Protein AF-A0A7Z9YW09-F1 (afdb_monomer_lite)

pLDDT: mean 91.13, std 12.08, range [44.06, 98.69]

Radius of gyration: 17.26 Å; chains: 1; bounding box: 38×36×48 Å

Structure (mmCIF, N/CA/C/O backbone):
data_AF-A0A7Z9YW09-F1
#
_entry.id   AF-A0A7Z9YW09-F1
#
loop_
_atom_site.group_PDB
_atom_site.id
_atom_site.type_symbol
_atom_site.label_atom_id
_atom_site.label_alt_id
_atom_site.label_comp_id
_atom_site.label_asym_id
_atom_site.label_entity_id
_atom_site.label_seq_id
_atom_site.pdbx_PDB_ins_code
_atom_site.Cartn_x
_atom_site.Cartn_y
_atom_site.Cartn_z
_atom_site.occupancy
_atom_site.B_iso_or_equiv
_atom_site.auth_seq_id
_atom_site.auth_comp_id
_atom_site.auth_asym_id
_atom_site.auth_atom_id
_atom_site.pdbx_PDB_model_num
ATOM 1 N N . MET A 1 1 ? -12.849 -19.787 -0.649 1.00 45.75 1 MET A N 1
ATOM 2 C CA . MET A 1 1 ? -11.650 -19.092 -0.134 1.00 45.75 1 MET A CA 1
ATOM 3 C C . MET A 1 1 ? -12.104 -17.777 0.462 1.00 45.75 1 MET A C 1
ATOM 5 O O . MET A 1 1 ? -12.904 -17.107 -0.180 1.00 45.75 1 MET A O 1
ATOM 9 N N . LYS A 1 2 ? -11.663 -17.436 1.677 1.00 57.31 2 LYS A N 1
ATOM 10 C CA . LYS A 1 2 ? -11.844 -16.075 2.196 1.00 57.31 2 LYS A CA 1
ATOM 11 C C . LYS A 1 2 ? -11.020 -15.126 1.323 1.00 57.31 2 LYS A C 1
ATOM 13 O O . LYS A 1 2 ? -9.872 -15.441 1.020 1.00 57.31 2 LYS A O 1
ATOM 18 N N . ASN A 1 3 ? -11.616 -14.021 0.883 1.00 87.06 3 ASN A N 1
ATOM 19 C CA . ASN A 1 3 ? -10.872 -12.965 0.207 1.00 87.06 3 ASN A CA 1
ATOM 20 C C . ASN A 1 3 ? -10.222 -12.101 1.295 1.00 87.06 3 ASN A C 1
ATOM 22 O O . ASN A 1 3 ? -10.929 -11.397 2.014 1.00 87.06 3 ASN A O 1
ATOM 26 N N . ILE A 1 4 ? -8.897 -12.188 1.427 1.00 92.19 4 ILE A N 1
ATOM 27 C CA . ILE A 1 4 ? -8.129 -11.449 2.436 1.00 92.19 4 ILE A CA 1
ATOM 28 C C . ILE A 1 4 ? -8.332 -9.933 2.321 1.00 92.19 4 ILE A C 1
ATOM 30 O O . ILE A 1 4 ? -8.378 -9.245 3.336 1.00 92.19 4 ILE A O 1
ATOM 34 N N . ALA A 1 5 ? -8.553 -9.410 1.109 1.00 93.12 5 ALA A N 1
ATOM 35 C CA . ALA A 1 5 ? -8.848 -7.997 0.920 1.00 93.12 5 ALA A CA 1
ATOM 36 C C . ALA A 1 5 ? -10.172 -7.615 1.595 1.00 93.12 5 ALA A C 1
ATOM 38 O O . ALA A 1 5 ? -10.235 -6.599 2.277 1.00 93.12 5 ALA A O 1
ATOM 39 N N . ASN A 1 6 ? -11.212 -8.449 1.490 1.00 92.88 6 ASN A N 1
ATOM 40 C CA . ASN A 1 6 ? -12.481 -8.190 2.179 1.00 92.88 6 ASN A CA 1
ATOM 41 C C . ASN A 1 6 ? -12.321 -8.223 3.705 1.00 92.88 6 ASN A C 1
ATOM 43 O O . ASN A 1 6 ? -12.885 -7.371 4.383 1.00 92.88 6 ASN A O 1
ATOM 47 N N . GLU A 1 7 ? -11.523 -9.153 4.233 1.00 95.44 7 GLU A N 1
ATOM 48 C CA . GLU A 1 7 ? -11.245 -9.251 5.672 1.00 95.44 7 GLU A CA 1
ATOM 49 C C . GLU A 1 7 ? -10.535 -7.994 6.198 1.00 95.44 7 GLU A C 1
ATOM 51 O O . GLU A 1 7 ? -10.963 -7.416 7.198 1.00 95.44 7 GLU A O 1
ATOM 56 N N . ILE A 1 8 ? -9.533 -7.496 5.466 1.00 95.88 8 ILE A N 1
ATOM 57 C CA . ILE A 1 8 ? -8.853 -6.227 5.771 1.00 95.88 8 ILE A CA 1
ATOM 58 C C . ILE A 1 8 ? -9.846 -5.059 5.768 1.00 95.88 8 ILE A C 1
ATOM 60 O O . ILE A 1 8 ? -9.845 -4.226 6.674 1.00 95.88 8 ILE A O 1
ATOM 64 N N . ILE A 1 9 ? -10.717 -4.994 4.758 1.00 94.25 9 ILE A N 1
ATOM 65 C CA . ILE A 1 9 ? -11.697 -3.912 4.610 1.00 94.25 9 ILE A CA 1
ATOM 66 C C . ILE A 1 9 ? -12.694 -3.905 5.767 1.00 94.25 9 ILE A C 1
ATOM 68 O O . ILE A 1 9 ? -13.008 -2.838 6.302 1.00 94.25 9 ILE A O 1
ATOM 72 N N . GLU A 1 10 ? -13.209 -5.073 6.143 1.00 95.12 10 GLU A N 1
ATOM 73 C CA . GLU A 1 10 ? -14.145 -5.226 7.254 1.00 95.12 10 GLU A CA 1
ATOM 74 C C . GLU A 1 10 ? -13.490 -4.848 8.583 1.00 95.12 10 GLU A C 1
ATOM 76 O O . GLU A 1 10 ? -14.030 -4.009 9.313 1.00 95.12 10 GLU A O 1
ATOM 81 N N . TRP A 1 11 ? -12.298 -5.384 8.859 1.00 96.31 11 TRP A N 1
ATOM 82 C CA . TRP A 1 11 ? -11.544 -5.066 10.069 1.00 96.31 11 TRP A CA 1
ATOM 83 C C . TRP A 1 11 ? -11.223 -3.570 10.168 1.00 96.31 11 TRP A C 1
ATOM 85 O O . TRP A 1 11 ? -11.482 -2.951 11.203 1.00 96.31 11 TRP A O 1
ATOM 95 N N . HIS A 1 12 ? -10.735 -2.954 9.089 1.00 95.75 12 HIS A N 1
ATOM 96 C CA . HIS A 1 12 ? -10.368 -1.540 9.095 1.00 95.75 12 HIS A CA 1
ATOM 97 C C . HIS A 1 12 ? -11.595 -0.636 9.282 1.00 95.75 12 HIS A C 1
ATOM 99 O O . HIS A 1 12 ? -11.531 0.354 10.008 1.00 95.75 12 HIS A O 1
ATOM 105 N N . ARG A 1 13 ? -12.738 -0.960 8.660 1.00 93.44 13 ARG A N 1
ATOM 106 C CA . ARG A 1 13 ? -13.990 -0.204 8.854 1.00 93.44 13 ARG A CA 1
ATOM 107 C C . ARG A 1 13 ? -14.520 -0.316 10.281 1.00 93.44 13 ARG A C 1
ATOM 109 O O . ARG A 1 13 ? -15.040 0.670 10.795 1.00 93.44 13 ARG A O 1
ATOM 116 N N . GLY A 1 14 ? -14.401 -1.492 10.898 1.00 95.94 14 GLY A N 1
ATOM 117 C CA . GLY A 1 14 ? -14.812 -1.712 12.285 1.00 95.94 14 GLY A CA 1
ATOM 118 C C . GLY A 1 14 ? -13.901 -1.011 13.294 1.00 95.94 14 GLY A C 1
ATOM 119 O O . GLY A 1 14 ? -14.388 -0.409 14.246 1.00 95.94 14 GLY A O 1
ATOM 120 N N . THR A 1 15 ? -12.590 -1.048 13.057 1.00 96.88 15 THR A N 1
ATOM 121 C CA . THR A 1 15 ? -11.573 -0.495 13.966 1.00 96.88 15 THR A CA 1
ATOM 122 C C . THR A 1 15 ? -11.452 1.024 13.832 1.00 96.88 15 THR A C 1
ATOM 124 O O . THR A 1 15 ? -11.384 1.736 14.833 1.00 96.88 15 THR A O 1
ATOM 127 N N . PHE A 1 16 ? -11.483 1.541 12.600 1.00 95.62 16 PHE A N 1
ATOM 128 C CA . PHE A 1 16 ? -11.277 2.958 12.291 1.00 95.62 16 PHE A CA 1
ATOM 129 C C . PHE A 1 16 ? -12.453 3.551 11.491 1.00 95.62 16 PHE A C 1
ATOM 131 O O . PHE A 1 16 ? -12.269 4.034 10.367 1.00 95.62 16 PHE A O 1
ATOM 138 N N . PRO A 1 17 ? -13.678 3.578 12.051 1.00 94.94 17 PRO A N 1
ATOM 139 C CA . PRO A 1 17 ? -14.884 3.980 11.317 1.00 94.94 17 PRO A CA 1
ATOM 140 C C . PRO A 1 17 ? -14.841 5.428 10.802 1.00 94.94 17 PRO A C 1
ATOM 142 O O . PRO A 1 17 ? -15.495 5.758 9.815 1.00 94.94 17 PRO A O 1
ATOM 145 N N . ASN A 1 18 ? -14.043 6.288 11.443 1.00 95.62 18 ASN A N 1
ATOM 146 C CA . ASN A 1 18 ? -13.915 7.710 11.115 1.00 95.62 18 ASN A CA 1
ATOM 147 C C . ASN A 1 18 ? -12.624 8.051 10.351 1.00 95.62 18 ASN A C 1
ATOM 149 O O . ASN A 1 18 ? -12.299 9.229 10.191 1.00 95.62 18 ASN A O 1
ATOM 153 N N . ALA A 1 19 ? -11.869 7.049 9.887 1.00 95.88 19 ALA A N 1
ATOM 154 C CA . ALA A 1 19 ? -10.631 7.285 9.155 1.00 95.88 19 ALA A CA 1
ATOM 155 C C . ALA A 1 19 ? -10.879 8.102 7.872 1.00 95.88 19 ALA A C 1
ATOM 157 O O . ALA A 1 19 ? -11.673 7.748 6.987 1.00 95.88 19 ALA A O 1
ATOM 158 N N . THR A 1 20 ? -10.180 9.231 7.766 1.00 96.25 20 THR A N 1
ATOM 159 C CA . THR A 1 20 ? -10.180 10.064 6.559 1.00 96.25 20 THR A CA 1
ATOM 160 C C . THR A 1 20 ? -9.176 9.522 5.545 1.00 96.25 20 THR A C 1
ATOM 162 O O . THR A 1 20 ? -8.224 8.844 5.919 1.00 96.25 20 THR A O 1
ATOM 165 N N . GLU A 1 21 ? -9.341 9.860 4.263 1.00 95.88 21 GLU A N 1
ATOM 166 C CA . GLU A 1 21 ? -8.344 9.515 3.232 1.00 95.88 21 GLU A CA 1
ATOM 167 C C . GLU A 1 21 ? -6.945 10.010 3.614 1.00 95.88 21 GLU A C 1
ATOM 169 O O . GLU A 1 21 ? -5.971 9.279 3.473 1.00 95.88 21 GLU A O 1
ATOM 174 N N . LYS A 1 22 ? -6.860 11.224 4.173 1.00 96.75 22 LYS A N 1
ATOM 175 C CA . LYS A 1 22 ? -5.604 11.799 4.657 1.00 96.75 22 LYS A CA 1
ATOM 176 C C . LYS A 1 22 ? -4.991 10.974 5.791 1.00 96.75 22 LYS A C 1
ATOM 178 O O . LYS A 1 22 ? -3.792 10.750 5.772 1.00 96.75 22 LYS A O 1
ATOM 183 N N . ALA A 1 23 ? -5.792 10.537 6.762 1.00 97.38 23 ALA A N 1
ATOM 184 C CA . ALA A 1 23 ? -5.295 9.740 7.884 1.00 97.38 23 ALA A CA 1
ATOM 185 C C . ALA A 1 23 ? -4.752 8.379 7.422 1.00 97.38 23 ALA A C 1
ATOM 187 O O . ALA A 1 23 ? -3.688 7.970 7.863 1.00 97.38 23 ALA A O 1
ATOM 188 N N . ILE A 1 24 ? -5.446 7.719 6.490 1.00 97.50 24 ILE A N 1
ATOM 189 C CA . ILE A 1 24 ? -4.995 6.434 5.936 1.00 97.50 24 ILE A CA 1
ATOM 190 C C . ILE A 1 24 ? -3.703 6.618 5.128 1.00 97.50 24 ILE A C 1
ATOM 192 O O . ILE A 1 24 ? -2.794 5.806 5.242 1.00 97.50 24 ILE A O 1
ATOM 196 N N . LEU A 1 25 ? -3.585 7.702 4.349 1.00 97.00 25 LEU A N 1
ATOM 197 C CA . LEU A 1 25 ? -2.344 8.011 3.629 1.00 97.00 25 LEU A CA 1
ATOM 198 C C . LEU A 1 25 ? -1.170 8.298 4.567 1.00 97.00 25 LEU A C 1
ATOM 200 O O . LEU A 1 25 ? -0.068 7.848 4.283 1.00 97.00 25 LEU A O 1
ATOM 204 N N . LEU A 1 26 ? -1.402 9.020 5.668 1.00 98.00 26 LEU A N 1
ATOM 205 C CA . LEU A 1 26 ? -0.370 9.240 6.684 1.00 98.00 26 LEU A CA 1
ATOM 206 C C . LEU A 1 26 ? 0.082 7.913 7.294 1.00 98.00 26 LEU A C 1
ATOM 208 O O . LEU A 1 26 ? 1.281 7.669 7.353 1.00 98.00 26 LEU A O 1
ATOM 212 N N . LYS A 1 27 ? -0.857 7.022 7.636 1.00 97.88 27 LYS A N 1
ATOM 213 C CA . LYS A 1 27 ? -0.505 5.694 8.143 1.00 97.88 27 LYS A CA 1
ATOM 214 C C . LYS A 1 27 ? 0.290 4.887 7.116 1.00 97.88 27 LYS A C 1
ATOM 216 O O . LYS A 1 27 ? 1.274 4.269 7.475 1.00 97.88 27 LYS A O 1
ATOM 221 N N . LEU A 1 28 ? -0.054 4.966 5.827 1.00 98.12 28 LEU A N 1
ATOM 222 C CA . LEU A 1 28 ? 0.717 4.296 4.771 1.00 98.12 28 LEU A CA 1
ATOM 223 C C . LEU A 1 28 ? 2.160 4.821 4.676 1.00 98.12 28 LEU A C 1
ATOM 225 O O . LEU A 1 28 ? 3.071 4.053 4.375 1.00 98.12 28 LEU A O 1
ATOM 229 N N . THR A 1 29 ? 2.370 6.122 4.912 1.00 98.38 29 THR A N 1
ATOM 230 C CA . THR A 1 29 ? 3.717 6.701 5.027 1.00 98.38 29 THR A CA 1
ATOM 231 C C . THR A 1 29 ? 4.451 6.141 6.243 1.00 98.38 29 THR A C 1
ATOM 233 O O . THR A 1 29 ? 5.588 5.715 6.088 1.00 98.38 29 THR A O 1
ATOM 236 N N . GLU A 1 30 ? 3.793 6.068 7.402 1.00 98.50 30 GLU A N 1
ATOM 237 C CA . GLU A 1 30 ? 4.360 5.473 8.621 1.00 98.50 30 GLU A CA 1
ATOM 238 C C . GLU A 1 30 ? 4.782 4.008 8.397 1.00 98.50 30 GLU A C 1
ATOM 240 O O . GLU A 1 30 ? 5.950 3.702 8.613 1.00 98.50 30 GLU A O 1
ATOM 245 N N . GLU A 1 31 ? 3.911 3.145 7.847 1.00 98.56 31 GLU A N 1
ATOM 246 C CA . GLU A 1 31 ? 4.265 1.730 7.585 1.00 98.56 31 GLU A CA 1
ATOM 247 C C . GLU A 1 31 ? 5.434 1.605 6.594 1.00 98.56 31 GLU A C 1
ATOM 249 O O . GLU A 1 31 ? 6.257 0.696 6.666 1.00 98.56 31 GLU A O 1
ATOM 254 N N . SER A 1 32 ? 5.530 2.531 5.633 1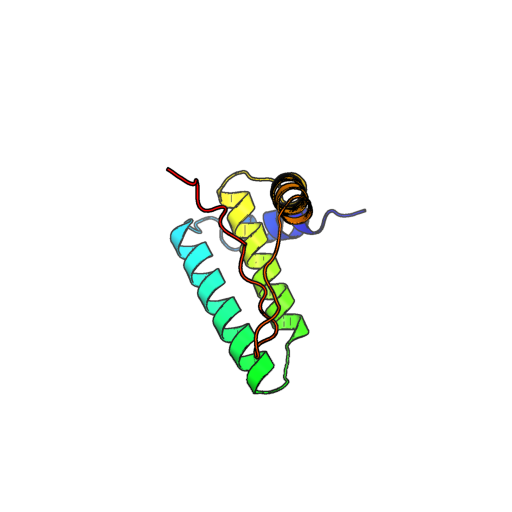.00 98.56 32 SER A N 1
ATOM 255 C CA . SER A 1 32 ? 6.643 2.537 4.678 1.00 98.56 32 SER A CA 1
ATOM 256 C C . SER A 1 32 ? 7.964 2.909 5.359 1.00 98.56 32 SER A C 1
ATOM 258 O O . SER A 1 32 ? 9.007 2.353 5.022 1.00 98.56 32 SER A O 1
ATOM 260 N N . GLU A 1 33 ? 7.936 3.841 6.315 1.00 98.56 33 GLU A N 1
ATOM 261 C CA . GLU A 1 33 ? 9.101 4.197 7.130 1.00 98.56 33 GLU A CA 1
ATOM 262 C C . GLU A 1 33 ? 9.497 3.066 8.090 1.00 98.56 33 GLU A C 1
ATOM 264 O O . GLU A 1 33 ? 10.688 2.852 8.323 1.00 98.56 33 GLU A O 1
ATOM 269 N N . GLU A 1 34 ? 8.526 2.334 8.639 1.00 98.56 34 GLU A N 1
ATOM 270 C CA . GLU A 1 34 ? 8.763 1.149 9.474 1.00 98.56 34 GLU A CA 1
ATOM 271 C C . GLU A 1 34 ? 9.391 0.014 8.655 1.00 98.56 34 GLU A C 1
ATOM 273 O O . GLU A 1 34 ? 10.424 -0.525 9.059 1.00 98.56 34 GLU A O 1
ATOM 278 N N . LEU A 1 35 ? 8.903 -0.232 7.434 1.00 98.69 35 LEU A N 1
ATOM 279 C CA . LEU A 1 35 ? 9.515 -1.181 6.503 1.00 98.69 35 LEU A CA 1
ATOM 280 C C . LEU A 1 35 ? 10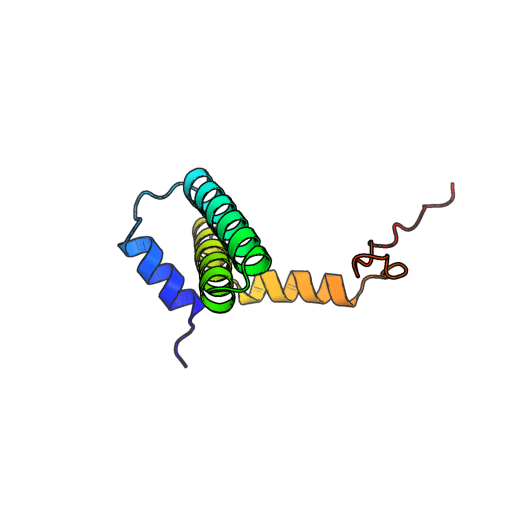.959 -0.810 6.129 1.00 98.69 35 LEU A C 1
ATOM 282 O O . LEU A 1 35 ? 11.825 -1.684 6.084 1.00 98.69 35 LEU A O 1
ATOM 286 N N . ILE A 1 36 ? 11.253 0.473 5.889 1.00 98.31 36 ILE A N 1
ATOM 287 C CA . ILE A 1 36 ? 12.631 0.926 5.630 1.00 98.31 36 ILE A CA 1
ATOM 288 C C . ILE A 1 36 ? 13.532 0.577 6.821 1.00 98.31 36 ILE A C 1
ATOM 290 O O . ILE A 1 36 ? 14.578 -0.045 6.636 1.00 98.31 36 ILE A O 1
ATOM 294 N N . LYS A 1 37 ? 13.104 0.896 8.048 1.00 98.38 37 LYS A N 1
ATOM 295 C CA . LYS A 1 37 ? 13.867 0.573 9.265 1.00 98.38 37 LYS A CA 1
ATOM 296 C C . LYS A 1 37 ? 14.030 -0.935 9.458 1.00 98.38 37 LYS A C 1
ATOM 298 O O . LYS A 1 37 ? 15.086 -1.372 9.908 1.00 98.38 37 LYS A O 1
ATOM 303 N N . ALA A 1 38 ? 13.012 -1.730 9.142 1.00 98.44 38 ALA A N 1
ATOM 304 C CA . ALA A 1 38 ? 13.069 -3.187 9.206 1.00 98.44 38 ALA A CA 1
ATOM 305 C C . ALA A 1 38 ? 14.120 -3.766 8.249 1.00 98.44 38 ALA A C 1
ATOM 307 O O . ALA A 1 38 ? 14.879 -4.652 8.639 1.00 98.44 38 ALA A O 1
ATOM 308 N N . ILE A 1 39 ? 14.213 -3.227 7.029 1.00 97.81 39 ILE A N 1
ATOM 309 C CA . ILE A 1 39 ? 15.235 -3.610 6.046 1.00 97.81 39 ILE A CA 1
ATOM 310 C C . ILE A 1 39 ? 16.634 -3.203 6.524 1.00 97.81 39 ILE A C 1
ATOM 312 O O . ILE A 1 39 ? 17.554 -4.015 6.473 1.00 97.81 39 ILE A O 1
ATOM 316 N N . GLU A 1 40 ? 16.802 -1.974 7.017 1.00 97.81 40 GLU A N 1
ATOM 317 C CA . GLU A 1 40 ? 18.095 -1.472 7.509 1.00 97.81 40 GLU A CA 1
ATOM 318 C C . GLU A 1 40 ? 18.636 -2.284 8.695 1.00 97.81 40 GLU A C 1
ATOM 320 O O . GLU A 1 40 ? 19.849 -2.443 8.836 1.00 97.81 40 GLU A O 1
ATOM 325 N N . ASN A 1 41 ? 17.741 -2.802 9.539 1.00 97.75 41 ASN A N 1
ATOM 326 C CA . ASN A 1 41 ? 18.088 -3.538 10.755 1.00 97.75 41 ASN A CA 1
ATOM 327 C C . ASN A 1 41 ? 17.943 -5.067 10.627 1.00 97.75 41 ASN A C 1
ATOM 329 O O . ASN A 1 41 ? 18.154 -5.762 11.619 1.00 97.75 41 ASN A O 1
ATOM 333 N N . ASP A 1 42 ? 17.577 -5.583 9.449 1.00 97.38 42 ASP A N 1
ATOM 334 C CA . ASP A 1 42 ? 17.308 -7.007 9.177 1.00 97.38 42 ASP A CA 1
ATOM 335 C C . ASP A 1 42 ? 16.361 -7.665 10.206 1.00 97.38 42 ASP A C 1
ATOM 337 O O . ASP A 1 42 ? 16.624 -8.730 10.766 1.00 97.38 42 ASP A O 1
ATOM 341 N N . THR A 1 43 ? 15.246 -6.993 10.508 1.00 97.38 43 THR A N 1
ATOM 342 C CA . THR A 1 43 ? 14.270 -7.429 11.522 1.00 97.38 43 THR A CA 1
ATOM 343 C C . THR A 1 43 ? 12.843 -7.184 11.053 1.00 97.38 43 THR A C 1
ATOM 345 O O . THR A 1 43 ? 12.582 -6.184 10.402 1.00 97.38 43 THR A O 1
ATOM 348 N N . ASN A 1 44 ? 11.904 -8.073 11.389 1.00 97.00 44 ASN A N 1
ATOM 349 C CA . ASN A 1 44 ? 10.454 -7.929 11.148 1.00 97.00 44 ASN A CA 1
ATOM 350 C C . ASN A 1 44 ? 10.016 -7.589 9.704 1.00 97.00 44 ASN A C 1
ATOM 352 O O . ASN A 1 44 ? 8.866 -7.231 9.484 1.00 97.00 44 ASN A O 1
ATOM 356 N N . ILE A 1 45 ? 10.874 -7.761 8.693 1.00 98.19 45 ILE A N 1
ATOM 357 C CA . ILE A 1 45 ? 10.611 -7.338 7.302 1.00 98.19 45 ILE A CA 1
ATOM 358 C C . ILE A 1 45 ? 9.271 -7.867 6.765 1.00 98.19 45 ILE A C 1
ATOM 360 O O . ILE A 1 45 ? 8.540 -7.148 6.093 1.00 98.19 45 ILE A O 1
ATOM 364 N N . ILE A 1 46 ? 8.931 -9.126 7.058 1.00 98.25 46 ILE A N 1
ATOM 365 C CA . ILE A 1 46 ? 7.682 -9.745 6.584 1.00 98.25 46 ILE A CA 1
ATOM 366 C C . ILE A 1 46 ? 6.450 -9.071 7.205 1.00 98.25 46 ILE A C 1
ATOM 368 O O . ILE A 1 46 ? 5.437 -8.921 6.521 1.00 98.25 46 ILE A O 1
ATOM 372 N N . GLU A 1 47 ? 6.534 -8.684 8.477 1.00 98.44 47 GLU A N 1
ATOM 373 C CA . GLU A 1 47 ? 5.444 -8.040 9.215 1.00 98.44 47 GLU A CA 1
ATOM 374 C C . GLU A 1 47 ? 5.208 -6.633 8.660 1.00 98.44 47 GLU A C 1
ATOM 376 O O . GLU A 1 47 ? 4.098 -6.332 8.228 1.00 98.44 47 GLU A O 1
ATOM 381 N N . GLU A 1 48 ? 6.273 -5.848 8.490 1.00 98.62 48 GLU A N 1
ATOM 382 C CA . GLU A 1 48 ? 6.162 -4.487 7.951 1.00 98.62 48 GLU A CA 1
ATOM 383 C C . GLU A 1 48 ? 5.713 -4.469 6.475 1.00 98.62 48 GLU A C 1
ATOM 385 O O . GLU A 1 48 ? 4.967 -3.591 6.040 1.00 98.62 48 GLU A O 1
ATOM 390 N N . ILE A 1 49 ? 6.090 -5.481 5.675 1.00 98.50 49 ILE A N 1
ATOM 391 C CA . ILE A 1 49 ? 5.517 -5.665 4.327 1.00 98.50 49 ILE A CA 1
ATOM 392 C C . ILE A 1 49 ? 4.004 -5.890 4.416 1.00 98.50 49 ILE A C 1
ATOM 394 O O . ILE A 1 49 ? 3.248 -5.341 3.606 1.00 98.50 49 ILE A O 1
ATOM 398 N N . ALA A 1 50 ? 3.554 -6.726 5.354 1.00 98.12 50 ALA A N 1
ATOM 399 C CA . ALA A 1 50 ? 2.135 -7.002 5.524 1.00 98.12 50 ALA A CA 1
ATOM 400 C C . ALA A 1 50 ? 1.369 -5.744 5.954 1.00 98.12 50 ALA A C 1
ATOM 402 O O . ALA A 1 50 ? 0.304 -5.488 5.387 1.00 98.12 50 ALA A O 1
ATOM 403 N N . ASP A 1 51 ? 1.921 -4.923 6.846 1.00 98.38 51 ASP A N 1
ATOM 404 C CA . ASP A 1 51 ? 1.280 -3.683 7.289 1.00 98.38 51 ASP A CA 1
ATOM 405 C C . ASP A 1 51 ? 1.117 -2.674 6.145 1.00 98.38 51 ASP A C 1
ATOM 407 O O . ASP A 1 51 ? 0.006 -2.177 5.910 1.00 98.38 51 ASP A O 1
ATOM 411 N N . VAL A 1 52 ? 2.145 -2.484 5.308 1.00 98.50 52 VAL A N 1
ATOM 412 C CA . VAL A 1 52 ? 2.034 -1.666 4.083 1.00 98.50 52 VAL A CA 1
ATOM 413 C C . VAL A 1 52 ? 0.895 -2.162 3.181 1.00 98.50 52 VAL A C 1
ATOM 415 O O . VAL A 1 52 ? 0.096 -1.364 2.676 1.00 98.50 52 VAL A O 1
ATOM 418 N N . VAL A 1 53 ? 0.778 -3.479 2.979 1.00 97.75 53 VAL A N 1
ATOM 419 C CA . VAL A 1 53 ? -0.286 -4.072 2.150 1.00 97.75 53 VAL A CA 1
ATOM 420 C C . VAL A 1 53 ? -1.666 -3.854 2.773 1.00 97.75 53 VAL A C 1
ATOM 422 O O . VAL A 1 53 ? -2.601 -3.464 2.066 1.00 97.75 53 VAL A O 1
ATOM 425 N N . ILE A 1 54 ? -1.808 -4.075 4.079 1.00 97.69 54 ILE A N 1
ATOM 426 C CA . ILE A 1 54 ? -3.065 -3.905 4.816 1.00 97.69 54 ILE A CA 1
ATOM 427 C C . ILE A 1 54 ? -3.564 -2.463 4.686 1.00 97.69 54 ILE A C 1
ATOM 429 O O . ILE A 1 54 ? -4.722 -2.234 4.314 1.00 97.69 54 ILE A O 1
ATOM 433 N N . VAL A 1 55 ? -2.691 -1.480 4.914 1.00 97.81 55 VAL A N 1
ATOM 434 C CA . VAL A 1 55 ? -3.062 -0.062 4.839 1.00 97.81 55 VAL A CA 1
ATOM 435 C C . VAL A 1 55 ? -3.355 0.366 3.396 1.00 97.81 55 VAL A C 1
ATOM 437 O O . VAL A 1 55 ? -4.319 1.100 3.152 1.00 97.81 55 VAL A O 1
ATOM 440 N N . ALA A 1 56 ? -2.613 -0.144 2.407 1.00 97.62 56 ALA A N 1
ATOM 441 C CA . ALA A 1 56 ? -2.898 0.115 0.995 1.00 97.62 56 ALA A CA 1
ATOM 442 C C . ALA A 1 56 ? -4.281 -0.418 0.572 1.00 97.62 56 ALA A C 1
ATOM 444 O O . ALA A 1 56 ? -5.039 0.279 -0.111 1.00 97.62 56 ALA A O 1
ATOM 445 N N . VAL A 1 57 ? -4.659 -1.622 1.014 1.00 96.94 57 VAL A N 1
ATOM 446 C CA . VAL A 1 57 ? -5.993 -2.192 0.760 1.00 96.94 57 VAL A CA 1
ATOM 447 C C . VAL A 1 57 ? -7.087 -1.366 1.442 1.00 96.94 57 VAL A C 1
ATOM 449 O O . VAL A 1 57 ? -8.117 -1.071 0.824 1.00 96.94 57 VAL A O 1
ATOM 452 N N . ALA A 1 58 ? -6.866 -0.921 2.680 1.00 95.50 58 ALA A N 1
ATOM 453 C CA . ALA A 1 58 ? -7.795 -0.027 3.367 1.00 95.50 58 ALA A CA 1
ATOM 454 C C . ALA A 1 58 ? -8.003 1.295 2.602 1.00 95.50 58 ALA A C 1
ATOM 456 O O . ALA A 1 58 ? -9.136 1.780 2.477 1.00 95.50 58 ALA A O 1
ATOM 457 N N . PHE A 1 59 ? -6.933 1.849 2.023 1.00 96.44 59 PHE A N 1
ATOM 458 C CA . PHE A 1 59 ? -7.004 3.051 1.197 1.00 96.44 59 PHE A CA 1
ATOM 459 C C . PHE A 1 59 ? -7.849 2.844 -0.070 1.00 96.44 59 PHE A C 1
ATOM 461 O O . PHE A 1 59 ? -8.722 3.667 -0.370 1.00 96.44 59 PHE A O 1
ATOM 468 N N . LEU A 1 60 ? -7.670 1.722 -0.778 1.00 94.56 60 LEU A N 1
ATOM 469 C CA . LEU A 1 60 ? -8.498 1.367 -1.940 1.00 94.56 60 LEU A CA 1
ATOM 470 C C . LEU A 1 60 ? -9.986 1.320 -1.579 1.00 94.56 60 LEU A C 1
ATOM 472 O O . LEU A 1 60 ? -10.823 1.921 -2.259 1.00 94.56 60 LEU A O 1
ATOM 476 N N . ALA A 1 61 ? -10.321 0.687 -0.458 1.00 91.25 61 ALA A N 1
ATOM 477 C CA . ALA A 1 61 ? -11.700 0.569 -0.012 1.00 91.25 61 ALA A CA 1
ATOM 478 C C . ALA A 1 61 ? -12.330 1.911 0.366 1.00 91.25 61 ALA A C 1
ATOM 480 O O . ALA A 1 61 ? -13.529 2.113 0.137 1.00 91.25 61 ALA A O 1
ATOM 481 N N . ARG A 1 62 ? -11.540 2.860 0.889 1.00 93.19 62 ARG A N 1
ATOM 482 C CA . ARG A 1 62 ? -12.001 4.232 1.145 1.00 93.19 62 ARG A CA 1
ATOM 483 C C . ARG A 1 62 ? -12.389 4.953 -0.145 1.00 93.19 62 ARG A C 1
ATOM 485 O O . ARG A 1 62 ? -13.360 5.713 -0.140 1.00 93.19 62 ARG A O 1
ATOM 492 N N . ARG A 1 63 ? -11.675 4.658 -1.236 1.00 93.19 63 ARG A N 1
ATOM 493 C CA . ARG A 1 63 ? -11.911 5.160 -2.599 1.00 93.19 63 ARG A CA 1
ATOM 494 C C . ARG A 1 63 ? -12.930 4.340 -3.393 1.00 93.19 63 ARG A C 1
ATOM 496 O O . ARG A 1 63 ? -13.218 4.699 -4.531 1.00 93.19 63 ARG A O 1
ATOM 503 N N . ARG A 1 64 ? -13.503 3.288 -2.792 1.00 91.69 64 ARG A N 1
ATOM 504 C CA . ARG A 1 64 ? -14.428 2.337 -3.438 1.00 91.69 64 ARG A CA 1
ATOM 505 C C . ARG A 1 64 ? -13.807 1.659 -4.664 1.00 91.69 64 ARG A C 1
ATOM 507 O O . ARG A 1 64 ? -14.476 1.466 -5.675 1.00 91.69 64 ARG A O 1
ATOM 514 N N . LEU A 1 65 ? -12.524 1.333 -4.562 1.00 93.31 65 LEU A N 1
ATOM 515 C CA . LEU A 1 65 ? -11.771 0.600 -5.569 1.00 93.31 65 LEU A CA 1
ATOM 516 C C . LEU A 1 65 ? -11.568 -0.848 -5.118 1.00 93.31 65 LEU A C 1
ATOM 518 O O . LEU A 1 65 ? -11.386 -1.105 -3.927 1.00 93.31 65 LEU A O 1
ATOM 522 N N . TRP A 1 66 ? -11.572 -1.771 -6.076 1.00 90.31 66 TRP A N 1
ATOM 523 C CA . TRP A 1 66 ? -11.313 -3.192 -5.847 1.00 90.31 66 TRP A CA 1
ATOM 524 C C . TRP A 1 66 ? -9.855 -3.514 -6.161 1.00 90.31 66 TRP A C 1
ATOM 526 O O . TRP A 1 66 ? -9.315 -3.046 -7.167 1.00 90.31 66 TRP A O 1
ATOM 536 N N . LEU A 1 67 ? -9.211 -4.285 -5.284 1.00 93.06 67 LEU A N 1
ATOM 537 C CA . LEU A 1 67 ? -7.785 -4.591 -5.380 1.00 93.06 67 LEU A CA 1
ATOM 538 C C . LEU A 1 67 ? -7.455 -5.276 -6.706 1.00 93.06 67 LEU A C 1
ATOM 540 O O . LEU A 1 67 ? -6.548 -4.845 -7.415 1.00 93.06 67 LEU A O 1
ATOM 544 N N . GLU A 1 68 ? -8.218 -6.310 -7.044 1.00 92.31 68 GLU A N 1
ATOM 545 C CA . GLU A 1 68 ? -8.023 -7.136 -8.227 1.00 92.31 68 GLU A CA 1
ATOM 546 C C . GLU A 1 68 ? -8.108 -6.296 -9.508 1.00 92.31 68 GLU A C 1
ATOM 548 O O . GLU A 1 68 ? -7.217 -6.376 -10.355 1.00 92.31 68 GLU A O 1
ATOM 553 N N . ASP A 1 69 ? -9.109 -5.417 -9.607 1.00 92.50 69 ASP A N 1
ATOM 554 C CA . ASP A 1 69 ? -9.310 -4.544 -10.767 1.00 92.50 69 ASP A CA 1
ATOM 555 C C . ASP A 1 69 ? -8.154 -3.548 -10.937 1.00 92.50 69 ASP A C 1
ATOM 557 O O . ASP A 1 69 ? -7.600 -3.393 -12.033 1.00 92.50 69 ASP A O 1
ATOM 561 N N . VAL A 1 70 ? -7.763 -2.871 -9.849 1.00 94.12 70 VAL A N 1
ATOM 562 C CA . VAL A 1 70 ? -6.712 -1.841 -9.880 1.00 94.12 70 VAL A CA 1
ATOM 563 C C . VAL A 1 70 ? -5.354 -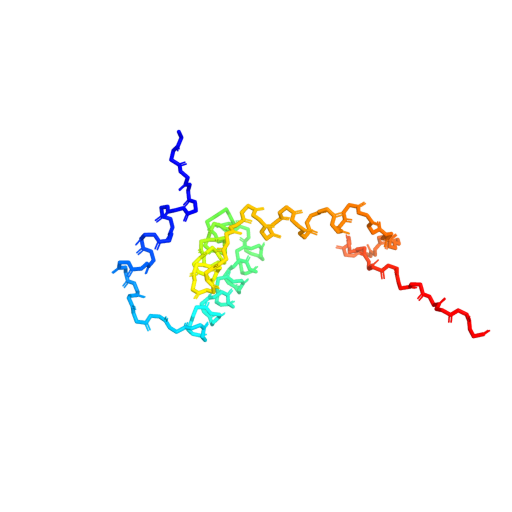2.462 -10.191 1.00 94.12 70 VAL A C 1
ATOM 565 O O . VAL A 1 70 ? -4.619 -1.947 -11.041 1.00 94.12 70 VAL A O 1
ATOM 568 N N . VAL A 1 71 ? -5.021 -3.576 -9.536 1.00 94.88 71 VAL A N 1
ATOM 569 C CA . VAL A 1 71 ? -3.741 -4.258 -9.731 1.00 94.88 71 VAL A CA 1
ATOM 570 C C . VAL A 1 71 ? -3.674 -4.879 -11.119 1.00 94.88 71 VAL A C 1
ATOM 572 O O . VAL A 1 71 ? -2.678 -4.654 -11.805 1.00 94.88 71 VAL A O 1
ATOM 575 N N . SER A 1 72 ? -4.717 -5.581 -11.578 1.00 95.69 72 SER A N 1
ATOM 576 C CA . SER A 1 72 ? -4.728 -6.184 -12.919 1.00 95.69 72 SER A CA 1
ATOM 577 C C . SER A 1 72 ? -4.540 -5.121 -13.999 1.00 95.69 72 SER A C 1
ATOM 579 O O . SER A 1 72 ? -3.631 -5.232 -14.821 1.00 95.69 72 SER A O 1
ATOM 581 N N . THR A 1 73 ? -5.308 -4.027 -13.934 1.00 94.50 73 THR A N 1
ATOM 582 C CA . THR A 1 73 ? -5.197 -2.913 -14.891 1.00 94.50 73 THR A CA 1
ATOM 583 C C . THR A 1 73 ? -3.784 -2.328 -14.905 1.00 94.50 73 THR A C 1
ATOM 585 O O . THR A 1 73 ? -3.179 -2.111 -15.960 1.00 94.50 73 THR A O 1
AT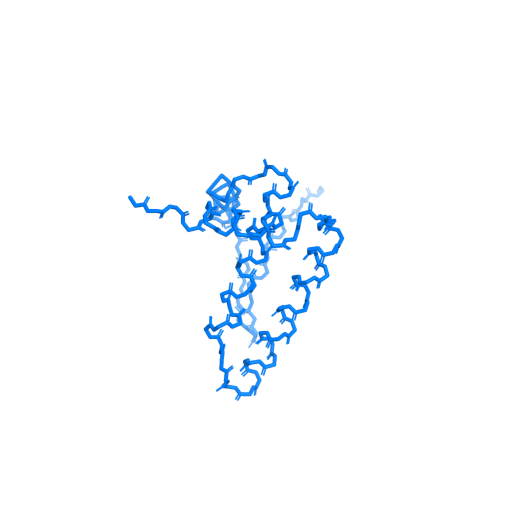OM 588 N N . LYS A 1 74 ? -3.216 -2.064 -13.722 1.00 94.19 74 LYS A N 1
ATOM 589 C CA . LYS A 1 74 ? -1.882 -1.468 -13.609 1.00 94.19 74 LYS A CA 1
ATOM 590 C C . LYS A 1 74 ? -0.780 -2.430 -14.059 1.00 94.19 74 LYS A C 1
ATOM 592 O O . LYS A 1 74 ? 0.220 -1.955 -14.617 1.00 94.19 74 LYS A O 1
ATOM 597 N N . LEU A 1 75 ? -0.957 -3.728 -13.822 1.00 94.31 75 LEU A N 1
ATOM 598 C CA . LEU A 1 75 ? -0.039 -4.796 -14.197 1.00 94.31 75 LEU A CA 1
ATOM 599 C C . LEU A 1 75 ? -0.007 -4.998 -15.711 1.00 94.31 75 LEU A C 1
ATOM 601 O O . LEU A 1 75 ? 1.083 -5.081 -16.269 1.00 94.31 75 LEU A O 1
ATOM 605 N N . ASP A 1 76 ? -1.154 -4.993 -16.387 1.00 96.00 76 ASP A N 1
ATOM 606 C CA . ASP A 1 76 ? -1.214 -5.113 -17.848 1.00 96.00 76 ASP A CA 1
ATOM 607 C C . ASP A 1 76 ? -0.494 -3.946 -18.534 1.00 96.00 76 ASP A C 1
ATOM 609 O O . ASP A 1 76 ? 0.344 -4.154 -19.413 1.00 96.00 76 ASP A O 1
ATOM 613 N N . ILE A 1 77 ? -0.698 -2.722 -18.033 1.00 91.62 77 ILE A N 1
ATOM 614 C CA . ILE A 1 77 ? 0.063 -1.542 -18.472 1.00 91.62 77 ILE A CA 1
ATOM 615 C C . ILE A 1 77 ? 1.567 -1.717 -18.213 1.00 91.62 77 ILE A C 1
ATOM 617 O O . ILE A 1 77 ? 2.387 -1.246 -18.995 1.00 91.62 77 ILE A O 1
ATOM 621 N N . ASN A 1 78 ? 1.965 -2.332 -17.096 1.00 90.81 78 ASN A N 1
ATOM 622 C CA . ASN A 1 78 ? 3.382 -2.547 -16.790 1.00 90.81 78 ASN A CA 1
ATOM 623 C C . ASN A 1 78 ? 4.017 -3.603 -17.701 1.00 90.81 78 ASN A C 1
ATOM 625 O O . ASN A 1 78 ? 5.148 -3.408 -18.140 1.00 90.81 78 ASN A O 1
ATOM 629 N N . LYS A 1 79 ? 3.282 -4.669 -18.031 1.00 91.62 79 LYS A N 1
ATOM 630 C CA . LYS A 1 79 ? 3.710 -5.708 -18.978 1.00 91.62 79 LYS A CA 1
ATOM 631 C C . LYS A 1 79 ? 3.858 -5.170 -20.400 1.00 91.62 79 LYS A C 1
ATOM 633 O O . LYS A 1 79 ? 4.699 -5.659 -21.144 1.00 91.62 79 LYS A O 1
ATOM 638 N N . SER A 1 80 ? 3.075 -4.158 -20.776 1.00 90.25 80 SER A N 1
ATOM 639 C CA . SER A 1 80 ? 3.144 -3.542 -22.105 1.00 90.25 80 SER A CA 1
ATOM 640 C C . SER A 1 80 ? 4.208 -2.442 -22.235 1.00 90.25 80 SER A C 1
ATOM 642 O O . SER A 1 80 ? 4.349 -1.854 -23.309 1.00 90.25 80 SER A O 1
ATOM 644 N N . ARG A 1 81 ? 4.921 -2.085 -21.156 1.00 88.31 81 ARG A N 1
ATOM 645 C CA . ARG A 1 81 ? 5.940 -1.023 -21.176 1.00 88.31 81 ARG A CA 1
ATOM 646 C C . ARG A 1 81 ? 7.280 -1.526 -21.697 1.00 88.31 81 ARG A C 1
ATOM 648 O O . ARG A 1 81 ? 7.652 -2.679 -21.513 1.00 88.31 81 ARG A O 1
ATOM 655 N N . LYS A 1 82 ? 8.037 -0.590 -22.271 1.00 89.12 82 LYS A N 1
ATOM 656 C CA . LYS A 1 82 ? 9.485 -0.716 -22.431 1.00 89.12 82 LYS A CA 1
ATOM 657 C C . LYS A 1 82 ? 10.171 -0.118 -21.204 1.00 89.12 82 LYS A C 1
ATOM 659 O O . LYS A 1 82 ? 9.858 1.007 -20.801 1.00 89.12 82 LYS A O 1
ATOM 664 N N . TRP A 1 83 ? 11.087 -0.883 -20.638 1.00 88.25 83 TRP A N 1
ATOM 665 C CA . TRP A 1 83 ? 11.906 -0.510 -19.491 1.00 88.25 83 TRP A CA 1
ATOM 666 C C . TRP A 1 83 ? 13.329 -0.243 -19.976 1.00 88.25 83 TRP A C 1
ATOM 668 O O . TRP A 1 83 ? 13.763 -0.868 -20.945 1.00 88.25 83 TRP A O 1
ATOM 678 N N . GLY A 1 84 ? 13.990 0.746 -19.376 1.00 89.25 84 GLY A N 1
ATOM 679 C CA . GLY A 1 84 ? 15.385 1.058 -19.658 1.00 89.25 84 GLY A CA 1
ATOM 680 C C . GLY A 1 84 ? 16.321 -0.002 -19.088 1.00 89.25 84 GLY A C 1
ATOM 681 O O . GLY A 1 84 ? 15.877 -1.015 -18.533 1.00 89.25 84 GLY A O 1
ATOM 682 N N . ASP A 1 85 ? 17.614 0.256 -19.229 1.00 91.81 85 ASP A N 1
ATOM 683 C CA . ASP A 1 85 ? 18.635 -0.564 -18.591 1.00 91.81 85 ASP A CA 1
ATOM 684 C C . ASP A 1 85 ? 18.579 -0.408 -17.067 1.00 91.81 85 ASP A C 1
ATOM 686 O O . ASP A 1 85 ? 18.096 0.597 -16.543 1.00 91.81 85 ASP A O 1
ATOM 690 N N . GLU A 1 86 ? 19.025 -1.453 -16.381 1.00 92.81 86 GLU A N 1
ATOM 691 C CA . GLU A 1 86 ? 19.095 -1.508 -14.925 1.00 92.81 86 GLU A CA 1
ATOM 692 C C . GLU A 1 86 ? 20.251 -0.643 -14.419 1.00 92.81 86 GLU A C 1
ATOM 694 O O . GLU A 1 86 ? 21.356 -0.715 -14.964 1.00 92.81 86 GLU A O 1
ATOM 699 N N . ASP A 1 87 ? 19.991 0.188 -13.411 1.00 87.69 87 ASP A N 1
ATOM 700 C CA . ASP A 1 87 ? 21.011 1.009 -12.765 1.00 87.69 87 ASP A CA 1
ATOM 701 C C . ASP A 1 87 ? 21.734 0.264 -11.625 1.00 87.69 87 ASP A C 1
ATOM 703 O O . ASP A 1 87 ? 21.470 -0.905 -11.339 1.00 87.69 87 ASP A O 1
ATOM 707 N N . GLU A 1 88 ? 22.676 0.942 -10.964 1.00 87.50 88 GLU A N 1
ATOM 708 C CA . GLU A 1 88 ? 23.460 0.374 -9.855 1.00 87.50 88 GLU A CA 1
ATOM 709 C C . GLU A 1 88 ? 22.623 -0.013 -8.622 1.00 87.50 88 GLU A C 1
ATOM 711 O O . GLU A 1 88 ? 23.089 -0.789 -7.789 1.00 87.50 88 GLU A O 1
ATOM 716 N N . ASN A 1 89 ? 21.387 0.483 -8.527 1.00 85.69 89 ASN A N 1
ATOM 717 C CA . ASN A 1 89 ? 20.439 0.173 -7.460 1.00 85.69 89 ASN A CA 1
ATOM 718 C C . ASN A 1 89 ? 19.426 -0.908 -7.874 1.00 85.69 89 ASN A C 1
ATOM 720 O O . ASN A 1 89 ? 18.540 -1.251 -7.089 1.00 85.69 89 ASN A O 1
ATOM 724 N N . GLY A 1 90 ? 19.532 -1.445 -9.094 1.00 85.12 90 GLY A N 1
ATOM 725 C CA . GLY A 1 90 ? 18.575 -2.405 -9.635 1.00 85.12 90 GLY A CA 1
ATOM 726 C C . GLY A 1 90 ? 17.286 -1.770 -10.170 1.00 85.12 90 GLY A C 1
ATOM 727 O O . GLY A 1 90 ? 16.347 -2.501 -10.496 1.00 85.12 90 GLY A O 1
ATOM 728 N N . ASP A 1 91 ? 17.202 -0.437 -10.262 1.00 86.56 91 ASP A N 1
ATOM 729 C CA . ASP A 1 91 ? 16.033 0.240 -10.825 1.00 86.56 91 ASP A CA 1
ATOM 730 C C . ASP A 1 91 ? 16.087 0.240 -12.356 1.00 86.56 91 ASP A C 1
ATOM 732 O O . ASP A 1 91 ? 17.144 0.355 -12.976 1.00 86.56 91 ASP A O 1
ATOM 736 N N . ARG A 1 92 ? 14.916 0.125 -12.987 1.00 89.25 92 ARG A N 1
ATOM 737 C CA . ARG A 1 92 ? 14.754 0.194 -14.443 1.00 89.25 92 ARG A CA 1
ATOM 738 C C . ARG A 1 92 ? 13.791 1.326 -14.776 1.00 89.25 92 ARG A C 1
ATOM 740 O O . ARG A 1 92 ? 12.571 1.116 -14.759 1.00 89.25 92 ARG A O 1
ATOM 747 N N . PRO A 1 93 ? 14.282 2.522 -15.141 1.00 83.88 93 PRO A N 1
ATOM 748 C CA . PRO A 1 93 ? 13.406 3.642 -15.434 1.00 83.88 93 PRO A CA 1
ATOM 749 C C . PRO A 1 93 ? 12.534 3.352 -16.660 1.00 83.88 93 PRO A C 1
ATOM 751 O O . PRO A 1 93 ? 12.920 2.665 -17.610 1.00 83.88 93 PRO A O 1
ATOM 754 N N . ARG A 1 94 ? 11.320 3.910 -16.679 1.00 81.38 94 ARG A N 1
ATOM 755 C CA . ARG A 1 94 ? 10.444 3.820 -17.856 1.00 81.38 94 ARG A CA 1
ATOM 756 C C . ARG A 1 94 ? 11.072 4.581 -19.028 1.00 81.38 94 ARG A C 1
ATOM 758 O O . ARG A 1 94 ? 11.299 5.786 -18.915 1.00 81.38 94 ARG A O 1
ATOM 765 N N . VAL A 1 95 ? 11.222 3.929 -20.185 1.00 80.06 95 VAL A N 1
ATOM 766 C CA . VAL A 1 95 ? 11.635 4.616 -21.419 1.00 80.06 95 VAL A CA 1
ATOM 767 C C . VAL A 1 95 ? 10.515 5.562 -21.849 1.00 80.06 95 VAL A C 1
ATOM 769 O O . VAL A 1 95 ? 9.408 5.128 -22.189 1.00 80.06 95 VAL A O 1
ATOM 772 N N . LYS A 1 96 ? 10.781 6.870 -21.816 1.00 72.50 96 LYS A N 1
ATOM 773 C CA . LYS A 1 96 ? 9.916 7.867 -22.452 1.00 72.50 96 LYS A CA 1
ATOM 774 C C . LYS A 1 96 ? 10.247 7.858 -23.942 1.00 72.50 96 LYS A C 1
ATOM 776 O O . LYS A 1 96 ? 11.395 8.087 -24.308 1.00 72.50 96 LYS A O 1
ATOM 781 N N . MET A 1 97 ? 9.266 7.560 -24.792 1.00 56.06 97 MET A N 1
ATOM 782 C CA . MET A 1 97 ? 9.417 7.820 -26.224 1.00 56.06 97 MET A CA 1
ATOM 783 C C . MET A 1 97 ? 9.549 9.337 -26.363 1.00 56.06 97 MET A C 1
ATOM 785 O O . MET A 1 97 ? 8.635 10.0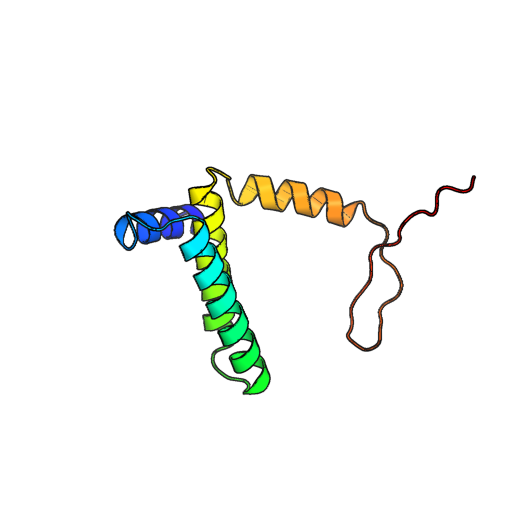59 -25.969 1.00 56.06 97 MET A O 1
ATOM 789 N N . ILE A 1 98 ? 10.702 9.810 -26.824 1.00 57.47 98 ILE A N 1
ATOM 790 C CA . ILE A 1 98 ? 10.831 11.189 -27.284 1.00 57.47 98 ILE A CA 1
ATOM 791 C C . ILE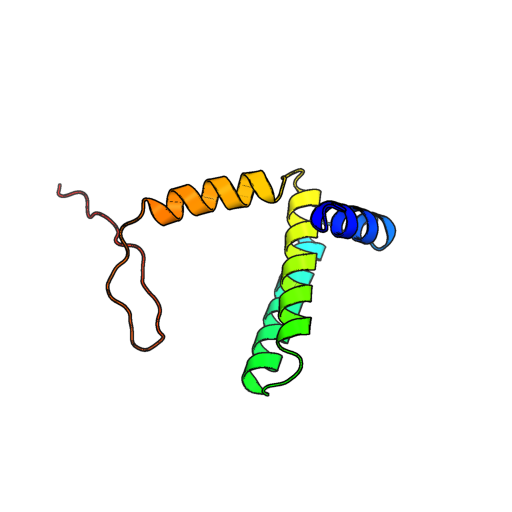 A 1 98 ? 10.028 11.220 -28.585 1.00 57.47 98 ILE A C 1
ATOM 793 O O . ILE A 1 98 ? 10.371 10.500 -29.524 1.00 57.47 98 ILE A O 1
ATOM 797 N N . GLU A 1 99 ? 8.909 11.944 -28.608 1.00 45.03 99 GLU A N 1
ATOM 798 C CA . GLU A 1 99 ? 8.270 12.287 -29.878 1.00 45.03 99 GLU A CA 1
ATOM 799 C C . GLU A 1 99 ? 9.293 13.135 -30.637 1.00 45.03 99 GLU A C 1
ATOM 801 O O . GLU A 1 99 ? 9.724 14.176 -30.146 1.00 45.03 99 GLU A O 1
ATOM 806 N N . ALA A 1 100 ? 9.801 12.605 -31.749 1.00 47.84 100 ALA A N 1
ATOM 807 C CA . ALA A 1 100 ? 10.635 13.382 -32.647 1.00 47.84 100 ALA A CA 1
ATOM 808 C C . ALA A 1 100 ? 9.723 14.406 -33.333 1.00 47.84 100 ALA A C 1
ATOM 810 O O . ALA A 1 100 ? 8.756 13.996 -33.981 1.00 47.84 100 ALA A O 1
ATOM 811 N N . ASP A 1 101 ? 10.018 15.690 -33.124 1.00 44.06 101 ASP A N 1
ATOM 812 C CA . ASP A 1 101 ? 9.415 16.818 -33.845 1.00 44.06 101 ASP A CA 1
ATOM 813 C C . ASP A 1 101 ? 9.635 16.709 -35.366 1.00 44.06 101 ASP A C 1
ATOM 815 O O . ASP A 1 101 ? 10.738 16.275 -35.787 1.00 44.06 101 ASP A O 1
#

Secondary structure (DSSP, 8-state):
---HHHHHHHHHHHH-TT--HHHHHHHHHHHHHHHHHHHHTTSSHHHHHHHHHHHHHHHHHHTT--HHHHHHHHHHHHHT--B----TTS---B-------

Foldseek 3Di:
DDDVLVVLQVVCCVVPVPDDLVNLVVQLVVLVVVLVVCVVVVHPNVVSVVSNVSSVSNSCVNVVHDPCVVCVVVVVVVVPFDWADADPVRDTHTDDPDPDD

Sequence (101 aa):
MKNIANEIIEWHRGTFPNATEKAILLKLTEESEELIKAIENDTNIIEEIADVVIVAVAFLARRRLWLEDVVSTKLDINKSRKWGDEDENGDRPRVKMIEAD